Protein AF-A0A227J7P6-F1 (afdb_monomer)

Secondary structure (DSSP, 8-state):
---STT---SS--HHHHHHHHHHHHHHTT-SEEEEEGGGS-HHHH---HHHHHHS-TTT-----HHHHHHHHHHHH--EEEEE-SS-SGGGTT-S--EEEETTEEEE-HHHHHHHHHHS--

Radius of gyration: 15.92 Å; Cα contacts (8 Å, |Δi|>4): 106; chains: 1; bounding box: 41×37×45 Å

pLDDT: mean 89.47, std 10.09, range [58.47, 98.19]

Mean predicted aligned error: 4.93 Å

Nearest PDB structures (foldseek):
  5d6a-assembly1_A  TM=9.691E-01  e=2.037E-17  Vibrio vulnificus YJ016
  4yiy-assembly1_A  TM=9.622E-01  e=1.316E-11  Trypanosoma brucei brucei TREU927
  4yix-assembly1_A-2  TM=9.640E-01  e=2.185E-10  Trypanosoma brucei brucei TREU927
  4yiy-assembly1_B  TM=9.639E-01  e=7.283E-10  Trypanosoma brucei brucei TREU927
  4yj1-assembly1_A-2  TM=9.688E-01  e=1.330E-09  Trypanosoma brucei brucei TREU927

Foldseek 3Di:
DDDPVPDDDPDADQLRVVVVVVVVCVVVPAQEEEEEPVSHDPQQADDDPVVCVVDPPVRDPHDHVLVCVLVCCPPVVRYYDYHDDPDLSNLVSDPWDWDQDPNDTDTCNVVSVVVCVVPPD

Structure (mmCIF, N/CA/C/O backbone):
data_AF-A0A227J7P6-F1
#
_entry.id   AF-A0A227J7P6-F1
#
loop_
_atom_site.group_PDB
_atom_site.id
_atom_site.type_symbol
_atom_site.label_atom_id
_atom_site.label_alt_id
_atom_site.label_comp_id
_atom_site.label_asym_id
_atom_site.label_entity_id
_atom_site.label_seq_id
_atom_site.pdbx_PDB_ins_code
_atom_site.Cartn_x
_atom_site.Cartn_y
_atom_site.Cartn_z
_atom_site.occupancy
_atom_site.B_iso_or_equiv
_atom_site.auth_seq_id
_atom_site.auth_comp_id
_atom_site.auth_asym_id
_atom_site.auth_atom_id
_atom_site.pdbx_PDB_model_num
ATOM 1 N N . GLY A 1 1 ? 13.843 4.917 -22.927 1.00 60.78 1 GLY A N 1
ATOM 2 C CA . GLY A 1 1 ? 13.769 4.310 -21.586 1.00 60.78 1 GLY A CA 1
ATOM 3 C C . GLY A 1 1 ? 14.399 2.937 -21.629 1.00 60.78 1 GLY A C 1
ATOM 4 O O . GLY A 1 1 ? 14.549 2.403 -22.723 1.00 60.78 1 GLY A O 1
ATOM 5 N N . LYS A 1 2 ? 14.802 2.399 -20.476 1.00 72.19 2 LYS A N 1
ATOM 6 C CA . LYS A 1 2 ? 15.118 0.968 -20.350 1.00 72.19 2 LYS A CA 1
ATOM 7 C C . LYS A 1 2 ? 13.810 0.172 -20.380 1.00 72.19 2 LYS A C 1
ATOM 9 O O . LYS A 1 2 ? 12.776 0.726 -20.011 1.00 72.19 2 LYS A O 1
ATOM 14 N N . ASP A 1 3 ? 13.866 -1.072 -20.838 1.00 84.25 3 ASP A N 1
ATOM 15 C CA . ASP A 1 3 ? 12.717 -1.974 -20.773 1.00 84.25 3 ASP A CA 1
ATOM 16 C C . ASP A 1 3 ? 12.408 -2.308 -19.305 1.00 84.25 3 ASP A C 1
ATOM 18 O O . ASP A 1 3 ? 13.321 -2.565 -18.518 1.00 84.25 3 ASP A O 1
ATOM 22 N N . THR A 1 4 ? 11.133 -2.238 -18.929 1.00 87.12 4 THR A N 1
ATOM 23 C CA . THR A 1 4 ? 10.646 -2.577 -17.586 1.00 87.12 4 THR A CA 1
ATOM 24 C C . THR A 1 4 ? 10.064 -3.987 -17.515 1.00 87.12 4 THR A C 1
ATOM 26 O O . THR A 1 4 ? 9.784 -4.450 -16.416 1.00 87.12 4 THR A O 1
ATOM 29 N N . ALA A 1 5 ? 9.878 -4.669 -18.652 1.00 90.31 5 ALA A N 1
ATOM 30 C CA . ALA A 1 5 ? 9.417 -6.057 -18.698 1.00 90.31 5 ALA A CA 1
ATOM 31 C C . ALA A 1 5 ? 10.538 -7.067 -18.390 1.00 90.31 5 ALA A C 1
ATOM 33 O O . ALA A 1 5 ? 10.260 -8.140 -17.868 1.00 90.31 5 ALA A O 1
ATOM 34 N N . ASP A 1 6 ? 11.792 -6.708 -18.680 1.00 92.75 6 ASP A N 1
ATOM 35 C CA . ASP A 1 6 ? 13.005 -7.468 -18.335 1.00 92.75 6 ASP A CA 1
ATOM 36 C C . ASP A 1 6 ? 13.986 -6.551 -17.589 1.00 92.75 6 ASP A C 1
ATOM 38 O O . ASP A 1 6 ? 15.056 -6.166 -18.073 1.00 92.75 6 ASP A O 1
ATOM 42 N N . PHE A 1 7 ? 13.543 -6.066 -16.429 1.00 92.88 7 PHE A N 1
ATOM 43 C CA . PHE A 1 7 ? 14.298 -5.083 -15.667 1.00 92.88 7 PHE A CA 1
ATOM 44 C C . PHE A 1 7 ? 15.451 -5.736 -14.893 1.00 92.88 7 PHE A C 1
ATOM 46 O O . PHE A 1 7 ? 15.251 -6.646 -14.094 1.00 92.88 7 PHE A O 1
ATOM 53 N N . SER A 1 8 ? 16.663 -5.196 -15.054 1.00 93.12 8 SER A N 1
ATOM 54 C CA . SER A 1 8 ? 17.832 -5.589 -14.265 1.00 93.12 8 SER A CA 1
ATOM 55 C C . SER A 1 8 ? 18.662 -4.376 -13.847 1.00 93.12 8 SER A C 1
ATOM 57 O O . SER A 1 8 ? 18.911 -3.452 -14.631 1.00 93.12 8 SER A O 1
ATOM 59 N N . THR A 1 9 ? 19.113 -4.376 -12.594 1.00 94.12 9 THR A N 1
ATOM 60 C CA . THR A 1 9 ? 20.022 -3.369 -12.037 1.00 94.12 9 THR A CA 1
ATOM 61 C C . THR A 1 9 ? 20.842 -3.966 -10.892 1.00 94.12 9 THR A C 1
ATOM 63 O O . THR A 1 9 ? 20.426 -4.935 -10.265 1.00 94.12 9 THR A O 1
ATOM 66 N N . GLN A 1 10 ? 22.008 -3.380 -10.615 1.00 95.88 10 GLN A N 1
ATOM 67 C CA . GLN A 1 10 ? 22.819 -3.670 -9.420 1.00 95.88 10 GLN A CA 1
ATOM 68 C C . GLN A 1 10 ? 22.652 -2.600 -8.328 1.00 95.88 10 GLN A C 1
ATOM 70 O O . GLN A 1 10 ? 23.201 -2.740 -7.242 1.00 95.88 10 GLN A O 1
ATOM 75 N N . ASP A 1 11 ? 21.913 -1.531 -8.627 1.00 93.75 11 ASP A N 1
ATOM 76 C CA . ASP A 1 11 ? 21.675 -0.398 -7.734 1.00 93.75 11 ASP A CA 1
ATOM 77 C C . ASP A 1 11 ? 20.222 0.060 -7.925 1.00 93.75 11 ASP A C 1
ATOM 79 O O . ASP A 1 11 ? 19.894 0.815 -8.847 1.00 93.75 11 ASP A O 1
ATOM 83 N N . ALA A 1 12 ? 19.310 -0.551 -7.167 1.00 92.81 12 ALA A N 1
ATOM 84 C CA . ALA A 1 12 ? 17.879 -0.282 -7.251 1.00 92.81 12 ALA A CA 1
ATOM 85 C C . ALA A 1 12 ? 17.502 0.869 -6.310 1.00 92.81 12 ALA A C 1
ATOM 87 O O . ALA A 1 12 ? 17.863 0.867 -5.136 1.00 92.81 12 ALA A O 1
ATOM 88 N N . SER A 1 13 ? 16.724 1.830 -6.815 1.00 91.69 13 SER A N 1
ATOM 89 C CA . SER A 1 13 ? 16.110 2.852 -5.958 1.00 91.69 13 SER A CA 1
ATOM 90 C C . SER A 1 13 ? 15.053 2.234 -5.033 1.00 91.69 13 SER A C 1
ATOM 92 O O . SER A 1 13 ? 14.559 1.147 -5.322 1.00 91.69 13 SER A O 1
ATOM 94 N N . GLY A 1 14 ? 14.654 2.939 -3.967 1.00 93.00 14 GLY A N 1
ATOM 95 C CA . GLY A 1 14 ? 13.684 2.423 -2.988 1.00 93.00 14 GLY A CA 1
ATOM 96 C C . GLY A 1 14 ? 12.346 1.979 -3.593 1.00 93.00 14 GLY A C 1
ATOM 97 O O . GLY A 1 14 ? 11.858 0.900 -3.277 1.00 93.00 14 GLY A O 1
ATOM 98 N N . SER A 1 15 ? 11.767 2.754 -4.514 1.00 92.31 15 SER A N 1
ATOM 99 C CA . SER A 1 15 ? 10.525 2.347 -5.189 1.00 92.31 15 SER A CA 1
ATOM 100 C C . SER A 1 15 ? 10.745 1.204 -6.175 1.00 92.31 15 SER A C 1
ATOM 102 O O . SER A 1 15 ? 9.884 0.343 -6.320 1.00 92.31 15 SER A O 1
ATOM 104 N N . THR A 1 16 ? 11.902 1.164 -6.842 1.00 93.25 16 THR A N 1
ATOM 105 C CA . THR A 1 16 ? 12.253 0.077 -7.765 1.00 93.25 16 THR A CA 1
ATOM 106 C C . THR A 1 16 ? 12.423 -1.248 -7.029 1.00 93.25 16 THR A C 1
ATOM 108 O O . THR A 1 16 ? 11.891 -2.257 -7.479 1.00 93.25 16 THR A O 1
ATOM 111 N N . SER A 1 17 ? 13.1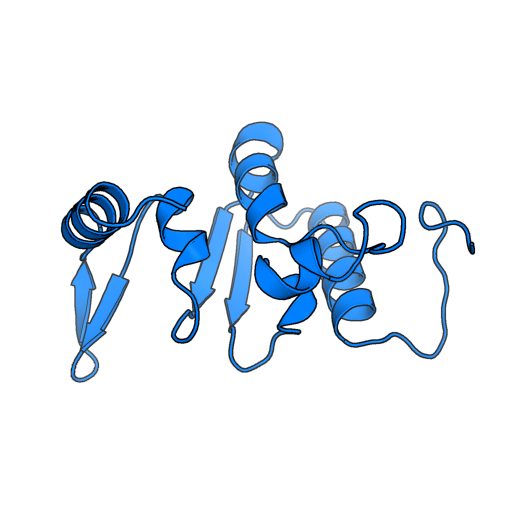42 -1.256 -5.904 1.00 95.38 17 SER A N 1
ATOM 112 C CA . SER A 1 17 ? 13.337 -2.465 -5.104 1.00 95.38 17 SER A CA 1
ATOM 113 C C . SER A 1 17 ? 12.031 -2.931 -4.465 1.00 95.38 17 SER A C 1
ATOM 115 O O . SER A 1 17 ? 11.768 -4.129 -4.454 1.00 95.38 17 SER A O 1
ATOM 117 N N . GLN A 1 18 ? 11.174 -2.013 -4.007 1.00 96.88 18 GLN A N 1
ATOM 118 C CA . GLN A 1 18 ? 9.867 -2.370 -3.451 1.00 96.88 18 GLN A CA 1
ATOM 119 C C . GLN A 1 18 ? 8.898 -2.908 -4.517 1.00 96.88 18 GLN A C 1
ATOM 121 O O . GLN A 1 18 ? 8.183 -3.876 -4.259 1.00 96.88 18 GLN A O 1
ATOM 126 N N . ALA A 1 19 ? 8.911 -2.349 -5.733 1.00 95.44 19 ALA A N 1
ATOM 127 C CA . ALA A 1 19 ? 8.139 -2.878 -6.858 1.00 95.44 19 ALA A CA 1
ATOM 128 C C . ALA A 1 19 ? 8.629 -4.269 -7.300 1.00 95.44 19 ALA A C 1
ATOM 130 O O . ALA A 1 19 ? 7.809 -5.148 -7.564 1.00 95.44 19 ALA A O 1
ATOM 131 N N . ALA A 1 20 ? 9.950 -4.483 -7.339 1.00 96.12 20 ALA A N 1
ATOM 132 C CA . ALA A 1 20 ? 10.531 -5.796 -7.613 1.00 96.12 20 ALA A CA 1
ATOM 133 C C . ALA A 1 20 ? 10.123 -6.814 -6.537 1.00 96.12 20 ALA A C 1
ATOM 135 O O . ALA A 1 20 ? 9.594 -7.866 -6.875 1.00 96.12 20 ALA A O 1
ATOM 136 N N . TRP A 1 21 ? 10.244 -6.454 -5.253 1.00 97.50 21 TRP A N 1
ATOM 137 C CA . TRP A 1 21 ? 9.842 -7.309 -4.132 1.00 97.50 21 TRP A CA 1
ATOM 138 C C . TRP A 1 21 ? 8.364 -7.714 -4.193 1.00 97.50 21 TRP A C 1
ATOM 140 O O . TRP A 1 21 ? 8.033 -8.876 -3.950 1.00 97.50 21 TRP A O 1
ATOM 150 N N . LEU A 1 22 ? 7.472 -6.784 -4.550 1.00 97.12 22 LEU A N 1
ATOM 151 C CA . LEU A 1 22 ? 6.057 -7.086 -4.761 1.00 97.12 22 LEU A CA 1
ATOM 152 C C . LEU A 1 22 ? 5.874 -8.144 -5.860 1.00 97.12 22 LEU A C 1
ATOM 154 O O . LEU A 1 22 ? 5.186 -9.141 -5.646 1.00 97.12 22 LEU A O 1
ATOM 158 N N . GLN A 1 23 ? 6.498 -7.940 -7.021 1.00 97.19 23 GLN A N 1
ATOM 159 C CA . GLN A 1 23 ? 6.353 -8.838 -8.166 1.00 97.19 23 GLN A CA 1
ATOM 160 C C . GLN A 1 23 ? 6.957 -10.226 -7.903 1.00 97.19 23 GLN A C 1
ATOM 162 O O . GLN A 1 23 ? 6.333 -11.234 -8.235 1.00 97.19 23 GLN A O 1
ATOM 167 N N . GLU A 1 24 ? 8.127 -10.280 -7.266 1.00 98.19 24 GLU A N 1
ATOM 168 C CA . GLU A 1 24 ? 8.795 -11.516 -6.839 1.00 98.19 24 GLU A CA 1
ATOM 169 C C . GLU A 1 24 ? 7.964 -12.272 -5.791 1.00 98.19 24 GLU A C 1
ATOM 171 O O . GLU A 1 24 ? 7.862 -13.495 -5.842 1.00 98.19 24 GLU A O 1
ATOM 176 N N . SER A 1 25 ? 7.313 -11.562 -4.862 1.00 97.88 25 SER A N 1
ATOM 177 C CA . SER A 1 25 ? 6.431 -12.180 -3.860 1.00 97.88 25 SER A CA 1
ATOM 178 C C . SER A 1 25 ? 5.210 -12.835 -4.508 1.00 97.88 25 SER A C 1
ATOM 180 O O . SER A 1 25 ? 4.826 -13.942 -4.127 1.00 97.88 25 SER A O 1
ATOM 182 N N . ILE A 1 26 ? 4.620 -12.174 -5.510 1.00 96.56 26 ILE A N 1
ATOM 183 C CA . ILE A 1 26 ? 3.508 -12.724 -6.296 1.00 96.56 26 ILE A CA 1
ATOM 184 C C . ILE A 1 26 ? 3.972 -13.964 -7.070 1.00 96.56 26 ILE A C 1
ATOM 186 O O . ILE A 1 26 ? 3.301 -14.994 -7.028 1.00 96.56 26 ILE A O 1
ATOM 190 N N . GLU A 1 27 ? 5.132 -13.902 -7.731 1.00 97.50 27 GLU A N 1
ATOM 191 C CA . GLU A 1 27 ? 5.704 -15.042 -8.463 1.00 97.50 27 GLU A CA 1
ATOM 192 C C . GLU A 1 27 ? 5.993 -16.237 -7.539 1.00 97.50 27 GLU A C 1
ATOM 194 O O . GLU A 1 27 ? 5.736 -17.386 -7.899 1.00 97.50 27 GLU A O 1
ATOM 199 N N . ALA A 1 28 ? 6.448 -15.970 -6.313 1.00 98.12 28 ALA A N 1
ATOM 200 C CA . ALA A 1 28 ? 6.674 -16.984 -5.288 1.00 98.12 28 ALA A CA 1
ATOM 201 C C . ALA A 1 28 ? 5.377 -17.600 -4.717 1.00 98.12 28 ALA A C 1
ATOM 203 O O . ALA A 1 28 ? 5.449 -18.547 -3.930 1.00 98.12 28 ALA A O 1
ATOM 204 N N . GLY A 1 29 ? 4.199 -17.092 -5.097 1.00 97.25 29 GLY A N 1
ATOM 205 C CA . GLY A 1 29 ? 2.900 -17.600 -4.657 1.00 97.25 29 GLY A CA 1
ATOM 206 C C . GLY A 1 29 ? 2.437 -17.056 -3.305 1.00 97.25 29 GLY A C 1
ATOM 207 O O . GLY A 1 29 ? 1.679 -17.728 -2.604 1.00 97.25 29 GLY A O 1
ATOM 208 N N . ALA A 1 30 ? 2.889 -15.864 -2.905 1.00 97.62 30 ALA A N 1
ATOM 209 C CA . ALA A 1 30 ? 2.385 -15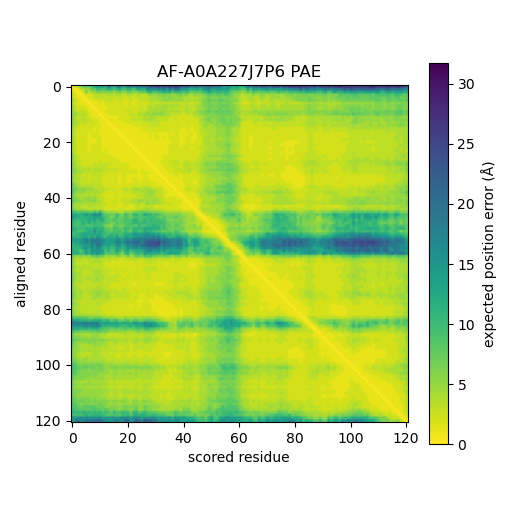.217 -1.699 1.00 97.62 30 ALA A CA 1
ATOM 210 C C . ALA A 1 30 ? 0.895 -14.867 -1.847 1.00 97.62 30 ALA A C 1
ATOM 212 O O . ALA A 1 30 ? 0.492 -14.182 -2.782 1.00 97.62 30 ALA A O 1
ATOM 213 N N . THR A 1 31 ? 0.079 -15.288 -0.881 1.00 97.12 31 THR A N 1
ATOM 214 C CA . THR A 1 31 ? -1.358 -14.957 -0.807 1.00 97.12 31 THR A CA 1
ATOM 215 C C . THR A 1 31 ? -1.634 -13.755 0.094 1.00 97.12 31 THR A C 1
ATOM 217 O O . THR A 1 31 ? -2.779 -13.334 0.272 1.00 97.12 31 THR A O 1
ATOM 220 N N . SER A 1 32 ? -0.602 -13.232 0.758 1.00 96.94 32 SER A N 1
ATOM 221 C CA . SER A 1 32 ? -0.724 -12.090 1.655 1.00 96.94 32 SER A CA 1
ATOM 222 C C . SER A 1 32 ? 0.541 -11.244 1.668 1.00 96.94 32 SER A C 1
ATOM 224 O O . SER A 1 32 ? 1.648 -11.780 1.702 1.00 96.94 32 SER A O 1
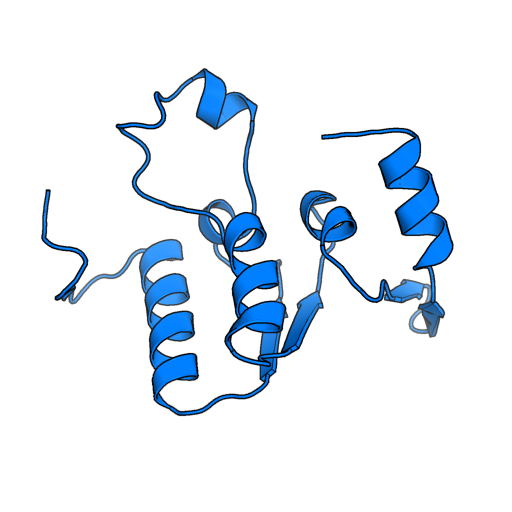ATOM 226 N N . LEU A 1 33 ? 0.362 -9.926 1.686 1.00 97.88 33 LEU A N 1
ATOM 227 C CA . LEU A 1 33 ? 1.429 -8.932 1.721 1.00 97.88 33 LEU A CA 1
ATOM 228 C C . LEU A 1 33 ? 1.309 -8.083 2.989 1.00 97.88 33 LEU A C 1
ATOM 230 O O . LEU A 1 33 ? 0.211 -7.689 3.381 1.00 97.88 33 LEU A O 1
ATOM 234 N N . LEU A 1 34 ? 2.442 -7.803 3.631 1.00 97.75 34 LEU A N 1
ATOM 235 C CA . LEU A 1 34 ? 2.520 -6.989 4.845 1.00 97.75 34 LEU A CA 1
ATOM 236 C C . LEU A 1 34 ? 3.409 -5.786 4.560 1.00 97.75 34 LEU A C 1
ATOM 238 O O . LEU A 1 34 ? 4.556 -5.962 4.155 1.00 97.75 34 LEU A O 1
ATOM 242 N N . ILE A 1 35 ? 2.885 -4.581 4.755 1.00 96.44 35 ILE A N 1
ATOM 243 C CA . ILE A 1 35 ? 3.590 -3.345 4.421 1.00 96.44 35 ILE A CA 1
ATOM 244 C C . ILE A 1 35 ? 3.529 -2.394 5.611 1.00 96.44 35 ILE A C 1
ATOM 246 O O . ILE A 1 35 ? 2.487 -2.238 6.245 1.00 96.44 35 ILE A O 1
ATOM 250 N N . ASP A 1 36 ? 4.653 -1.750 5.898 1.00 95.50 36 ASP A N 1
ATOM 251 C CA . ASP A 1 36 ? 4.750 -0.689 6.893 1.00 95.50 36 ASP A CA 1
ATOM 252 C C . ASP A 1 36 ? 5.171 0.607 6.194 1.00 95.50 36 ASP A C 1
ATOM 254 O O . ASP A 1 36 ? 6.238 0.655 5.567 1.00 95.50 36 ASP A O 1
ATOM 258 N N . GLU A 1 37 ? 4.311 1.629 6.251 1.00 93.06 37 GLU A N 1
ATOM 259 C CA . GLU A 1 37 ? 4.537 2.932 5.617 1.00 93.06 37 GLU A CA 1
ATOM 260 C C . GLU A 1 37 ? 5.869 3.556 6.060 1.00 93.06 37 GLU A C 1
ATOM 262 O O . GLU A 1 37 ? 6.592 4.082 5.214 1.00 93.06 37 GLU A O 1
ATOM 267 N N . ASP A 1 38 ? 6.260 3.401 7.331 1.00 91.94 38 ASP A N 1
ATOM 268 C CA . ASP A 1 38 ? 7.477 4.009 7.894 1.00 91.94 38 ASP A CA 1
ATOM 269 C C . ASP A 1 38 ? 8.773 3.437 7.292 1.00 91.94 38 ASP A C 1
ATOM 271 O O . ASP A 1 38 ? 9.839 4.056 7.364 1.00 91.94 38 ASP A O 1
ATOM 275 N N . THR A 1 39 ? 8.698 2.251 6.683 1.00 91.31 39 THR A N 1
ATOM 276 C CA . THR A 1 39 ? 9.841 1.571 6.047 1.00 91.31 39 THR A CA 1
ATOM 277 C C . THR A 1 39 ? 9.706 1.459 4.529 1.00 91.31 39 THR A C 1
ATOM 279 O O . THR A 1 39 ? 10.550 0.846 3.874 1.00 91.31 39 THR A O 1
ATOM 282 N N . SER A 1 40 ? 8.662 2.065 3.961 1.00 93.69 40 SER A N 1
ATOM 283 C CA . SER A 1 40 ? 8.327 1.980 2.541 1.00 93.69 40 SER A CA 1
ATOM 284 C C . SER A 1 40 ? 8.745 3.228 1.766 1.00 93.69 40 SER A C 1
ATOM 286 O O . SER A 1 40 ? 8.895 4.324 2.303 1.00 93.69 40 SER A O 1
ATOM 288 N N . ALA A 1 41 ? 8.901 3.080 0.453 1.00 92.06 41 ALA A N 1
ATOM 289 C CA . ALA A 1 41 ? 9.138 4.199 -0.440 1.00 92.06 41 ALA A CA 1
ATOM 290 C C . ALA A 1 41 ? 7.835 4.993 -0.649 1.00 92.06 41 ALA A C 1
ATOM 292 O O . ALA A 1 41 ? 6.886 4.508 -1.264 1.00 92.06 41 ALA A O 1
ATOM 293 N N . THR A 1 42 ? 7.786 6.242 -0.177 1.00 88.19 42 THR A N 1
ATOM 294 C CA . THR A 1 42 ? 6.582 7.095 -0.251 1.00 88.19 42 THR A CA 1
ATOM 295 C C . THR A 1 42 ? 6.035 7.233 -1.675 1.00 88.19 42 THR A C 1
ATOM 297 O O . THR A 1 42 ? 4.834 7.118 -1.891 1.00 88.19 42 THR A O 1
ATOM 300 N N . ASN A 1 43 ? 6.916 7.404 -2.664 1.00 87.06 43 ASN A N 1
ATOM 301 C CA . ASN A 1 43 ? 6.556 7.518 -4.083 1.00 87.06 43 ASN A CA 1
ATOM 302 C C . ASN A 1 43 ? 6.028 6.214 -4.706 1.00 87.06 43 ASN A C 1
ATOM 304 O O . ASN A 1 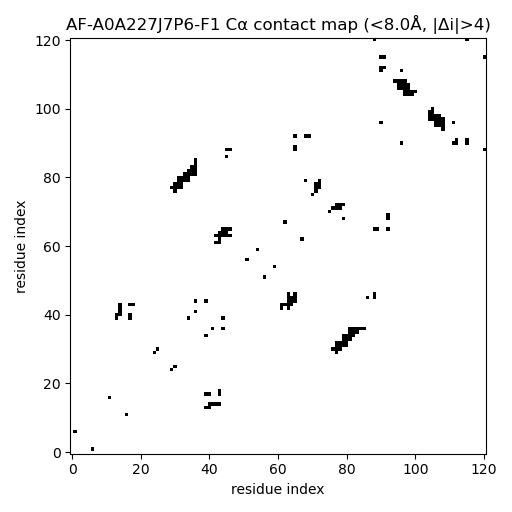43 ? 5.472 6.247 -5.798 1.00 87.06 43 ASN A O 1
ATOM 308 N N . PHE A 1 44 ? 6.232 5.069 -4.052 1.00 91.12 44 PHE A N 1
ATOM 309 C CA . PHE A 1 44 ? 5.596 3.810 -4.427 1.00 91.12 44 PHE A CA 1
ATOM 310 C C . PHE A 1 44 ? 4.228 3.662 -3.757 1.00 91.12 44 PHE A C 1
ATOM 312 O O . PHE A 1 44 ? 3.304 3.136 -4.367 1.00 91.12 44 PHE A O 1
ATOM 319 N N . MET A 1 45 ? 4.088 4.130 -2.516 1.00 91.06 45 MET A N 1
ATOM 320 C CA . MET A 1 45 ? 2.876 3.932 -1.724 1.00 91.06 45 MET A CA 1
ATOM 321 C C . MET A 1 45 ? 1.721 4.830 -2.166 1.00 91.06 45 MET A C 1
ATOM 323 O O . MET A 1 45 ? 0.614 4.329 -2.353 1.00 91.06 45 MET A O 1
ATOM 327 N N . ILE A 1 46 ? 1.954 6.133 -2.311 1.00 85.38 46 ILE A N 1
ATOM 328 C CA . ILE A 1 46 ? 0.880 7.130 -2.416 1.00 85.38 46 ILE A CA 1
ATOM 329 C C . ILE A 1 46 ? 0.932 7.909 -3.722 1.00 85.38 46 ILE A C 1
ATOM 331 O O . ILE A 1 46 ? 1.923 7.888 -4.455 1.00 85.38 46 ILE A O 1
ATOM 335 N N . ARG A 1 47 ? -0.154 8.632 -3.986 1.00 75.69 47 ARG A N 1
ATOM 336 C CA . ARG A 1 47 ? -0.319 9.449 -5.178 1.00 75.69 47 ARG A CA 1
ATOM 337 C C . ARG A 1 47 ? -0.371 10.924 -4.789 1.00 75.69 47 ARG A C 1
ATOM 339 O O . ARG A 1 47 ? -1.359 11.389 -4.240 1.00 75.69 47 ARG A O 1
ATOM 346 N N . ASP A 1 48 ? 0.678 11.682 -5.098 1.00 76.88 48 ASP A N 1
ATOM 347 C CA . ASP A 1 48 ? 0.683 13.129 -4.846 1.00 76.88 48 ASP A CA 1
ATOM 348 C C . ASP A 1 48 ? 0.037 13.880 -6.025 1.00 76.88 48 ASP A C 1
ATOM 350 O O . ASP A 1 48 ? 0.608 14.000 -7.113 1.00 76.88 48 ASP A O 1
ATOM 354 N N . GLU A 1 49 ? -1.170 14.408 -5.812 1.00 71.75 49 GLU A N 1
ATOM 355 C CA . GLU A 1 49 ? -1.911 15.153 -6.838 1.00 71.75 49 GLU A CA 1
ATOM 356 C C . GLU A 1 49 ? -1.185 16.413 -7.328 1.00 71.75 49 GLU A C 1
ATOM 358 O O . GLU A 1 49 ? -1.298 16.783 -8.499 1.00 71.75 49 GLU A O 1
ATOM 363 N N . ARG A 1 50 ? -0.421 17.088 -6.459 1.00 75.56 50 ARG A N 1
ATOM 364 C CA . ARG A 1 50 ? 0.325 18.299 -6.832 1.00 75.56 50 ARG A CA 1
ATOM 365 C C . ARG A 1 50 ? 1.503 17.941 -7.721 1.00 75.56 50 ARG A C 1
ATOM 367 O O . ARG A 1 50 ? 1.767 18.655 -8.687 1.00 75.56 50 ARG A O 1
ATOM 374 N N . MET A 1 51 ? 2.179 16.834 -7.425 1.00 71.25 51 MET A N 1
ATOM 375 C CA . MET A 1 51 ? 3.248 16.311 -8.271 1.00 71.25 51 MET A CA 1
ATOM 376 C C . MET A 1 51 ? 2.716 15.876 -9.633 1.00 71.25 51 MET A C 1
ATOM 378 O O . MET A 1 51 ? 3.328 16.221 -10.639 1.00 71.25 51 MET A O 1
ATOM 382 N N . GLN A 1 52 ? 1.540 15.249 -9.697 1.00 69.31 52 GLN A N 1
ATOM 383 C CA . GLN A 1 52 ? 0.902 14.898 -10.972 1.00 69.31 52 GLN A CA 1
ATOM 384 C C . GLN A 1 52 ? 0.398 16.100 -11.773 1.00 69.31 52 GLN A C 1
ATOM 386 O O . GLN A 1 52 ? 0.343 16.054 -13.001 1.00 69.31 52 GLN A O 1
ATOM 391 N N . ALA A 1 53 ? 0.003 17.182 -11.103 1.00 72.75 53 ALA A N 1
ATOM 392 C CA . ALA A 1 53 ? -0.332 18.431 -11.778 1.00 72.75 53 ALA A CA 1
ATOM 393 C C . ALA A 1 53 ? 0.920 19.137 -12.331 1.00 72.75 53 ALA A C 1
ATOM 395 O O . ALA A 1 53 ? 0.832 19.862 -13.323 1.00 72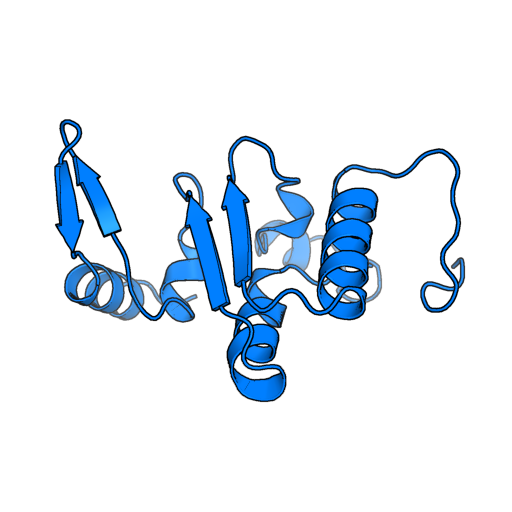.75 53 ALA A O 1
ATOM 396 N N . LEU A 1 54 ? 2.076 18.934 -11.690 1.00 73.19 54 LEU A N 1
ATOM 397 C CA . LEU A 1 54 ? 3.354 19.535 -12.069 1.00 73.19 54 LEU A CA 1
ATOM 398 C C . LEU A 1 54 ? 4.103 18.725 -13.140 1.00 73.19 54 LEU A C 1
ATOM 400 O O . LEU A 1 54 ? 4.734 19.311 -14.018 1.00 73.19 54 LEU A O 1
ATOM 404 N N . VAL A 1 55 ? 4.044 17.396 -13.066 1.00 69.31 55 VAL A N 1
ATOM 405 C CA . VAL A 1 55 ? 4.740 16.456 -13.952 1.00 69.31 55 VAL A CA 1
ATOM 406 C C . VAL A 1 55 ? 3.702 15.762 -14.825 1.00 69.31 55 VAL A C 1
ATOM 408 O O . VAL A 1 55 ? 2.797 15.097 -14.329 1.00 69.31 55 VAL A O 1
ATOM 411 N N . ALA A 1 56 ? 3.809 15.921 -16.145 1.00 64.44 56 ALA A N 1
ATOM 412 C CA . ALA A 1 56 ? 2.878 15.284 -17.067 1.00 64.44 56 ALA A CA 1
ATOM 413 C C . ALA A 1 56 ? 2.900 13.755 -16.881 1.00 64.44 56 ALA A C 1
ATOM 415 O O . ALA A 1 56 ? 3.970 13.158 -16.816 1.00 64.44 56 ALA A O 1
ATOM 416 N N . LYS A 1 57 ? 1.725 13.105 -16.888 1.00 59.19 57 LYS A N 1
ATOM 417 C CA . LYS A 1 57 ? 1.573 11.639 -16.733 1.00 59.19 57 LYS A CA 1
ATOM 418 C C . LYS A 1 57 ? 2.455 10.786 -17.663 1.00 59.19 57 LYS A C 1
ATOM 420 O O . LYS A 1 57 ? 2.644 9.610 -17.392 1.00 59.19 57 LYS A O 1
ATOM 425 N N . GLY A 1 58 ? 2.950 11.341 -18.772 1.00 58.47 58 GLY A N 1
ATOM 426 C CA . GLY A 1 58 ? 3.866 10.648 -19.685 1.00 58.47 58 GLY A CA 1
ATOM 427 C C . GLY A 1 58 ? 5.318 10.570 -19.197 1.00 58.47 58 GLY A C 1
ATOM 428 O O . GLY A 1 58 ? 6.066 9.732 -19.694 1.00 58.47 58 GLY A O 1
ATOM 429 N N . ASP A 1 59 ? 5.697 11.409 -18.231 1.00 62.62 59 ASP A N 1
ATOM 430 C CA . ASP A 1 59 ? 7.062 11.527 -17.707 1.00 62.62 59 ASP A CA 1
ATOM 431 C C . ASP A 1 59 ? 7.229 10.877 -16.324 1.00 62.62 59 ASP A C 1
ATOM 433 O O . ASP A 1 59 ? 8.355 10.736 -15.848 1.00 62.62 59 ASP A O 1
ATOM 437 N N . GLU A 1 60 ? 6.132 10.460 -15.681 1.00 65.62 60 GLU A N 1
ATOM 438 C CA . GLU A 1 60 ? 6.151 9.778 -14.387 1.00 65.62 60 GLU A CA 1
ATOM 439 C C . GLU A 1 60 ? 6.065 8.252 -14.592 1.00 65.62 60 GLU A C 1
ATOM 441 O O . GLU A 1 60 ? 5.013 7.727 -14.958 1.00 65.62 60 GLU A O 1
ATOM 446 N N . PRO A 1 61 ? 7.165 7.501 -14.397 1.00 66.38 61 PRO A N 1
ATOM 447 C CA . PRO A 1 61 ? 7.213 6.081 -14.745 1.00 66.38 61 PRO A CA 1
ATOM 448 C C . PRO A 1 61 ? 6.570 5.161 -13.697 1.00 66.38 61 PRO A C 1
ATOM 450 O O . PRO A 1 61 ? 6.501 3.954 -13.920 1.00 66.38 61 PRO A O 1
ATOM 453 N N . ILE A 1 62 ? 6.148 5.685 -12.541 1.00 80.62 62 ILE A N 1
ATOM 454 C CA . ILE A 1 62 ? 5.709 4.876 -11.398 1.00 80.62 62 ILE A CA 1
ATOM 455 C C . ILE A 1 62 ? 4.186 4.927 -11.291 1.00 80.62 62 ILE A C 1
ATOM 457 O O . ILE A 1 62 ? 3.599 5.988 -11.114 1.00 80.62 62 ILE A O 1
ATOM 461 N N . THR A 1 63 ? 3.549 3.758 -11.367 1.00 87.62 63 THR A N 1
ATOM 462 C CA . THR A 1 63 ? 2.161 3.587 -10.919 1.00 87.62 63 THR A CA 1
ATOM 463 C C . THR A 1 63 ? 2.184 3.262 -9.423 1.00 87.62 63 THR A C 1
ATOM 465 O O . THR A 1 63 ? 2.836 2.279 -9.060 1.00 87.62 63 THR A O 1
ATOM 468 N N . PRO A 1 64 ? 1.524 4.048 -8.557 1.00 90.50 64 PRO A N 1
ATOM 469 C CA . PRO A 1 64 ? 1.550 3.814 -7.118 1.00 90.50 64 PRO A CA 1
ATOM 470 C C . PRO A 1 64 ? 0.759 2.555 -6.737 1.00 90.50 64 PRO A C 1
ATOM 472 O O . PRO A 1 64 ? -0.164 2.133 -7.440 1.00 90.50 64 PRO A O 1
ATOM 475 N N . LEU A 1 65 ? 1.100 1.959 -5.594 1.00 93.69 65 LEU A N 1
ATOM 476 C CA . LEU A 1 65 ? 0.472 0.742 -5.087 1.00 93.69 65 LEU A CA 1
ATOM 477 C C . LEU A 1 65 ? -1.020 0.939 -4.788 1.00 93.69 65 LEU A C 1
ATOM 479 O O . LEU A 1 65 ? -1.788 0.005 -5.004 1.00 93.69 65 LEU A O 1
ATOM 483 N N . VAL A 1 66 ? -1.456 2.135 -4.378 1.00 91.50 66 VAL A N 1
ATOM 484 C CA . VAL A 1 66 ? -2.880 2.431 -4.128 1.00 91.50 66 VAL A CA 1
ATOM 485 C C . VAL A 1 66 ? -3.764 2.154 -5.355 1.00 91.50 66 VAL A C 1
ATOM 487 O O . VAL A 1 66 ? -4.880 1.664 -5.209 1.00 91.50 66 VAL A O 1
ATOM 490 N N . ASP A 1 67 ? -3.231 2.342 -6.568 1.00 90.06 67 ASP A N 1
ATOM 491 C CA . ASP A 1 67 ? -3.948 2.068 -7.821 1.00 90.06 67 ASP A CA 1
ATOM 492 C C . ASP A 1 67 ? -3.965 0.564 -8.178 1.00 90.06 67 ASP A C 1
ATOM 494 O O . ASP A 1 67 ? -4.774 0.118 -8.992 1.00 90.06 67 ASP A O 1
ATOM 498 N N . ARG A 1 68 ? -3.059 -0.238 -7.599 1.00 93.50 68 ARG A N 1
ATOM 499 C CA . ARG A 1 68 ? -2.879 -1.671 -7.909 1.00 93.50 68 ARG A CA 1
ATOM 500 C C . ARG A 1 68 ? -3.395 -2.605 -6.828 1.00 93.50 68 ARG A C 1
ATOM 502 O O . ARG A 1 68 ? -3.763 -3.734 -7.132 1.00 93.50 68 ARG A O 1
ATOM 509 N N . ILE A 1 69 ? -3.461 -2.156 -5.582 1.00 94.19 69 ILE A N 1
ATOM 510 C CA . ILE A 1 69 ? -3.813 -3.002 -4.440 1.00 94.19 69 ILE A CA 1
ATOM 511 C C . ILE A 1 69 ? -5.220 -3.597 -4.553 1.00 94.19 69 ILE A C 1
ATOM 513 O O . ILE A 1 69 ? -5.425 -4.752 -4.187 1.00 94.19 69 ILE A O 1
ATOM 517 N N . GLY A 1 70 ? -6.170 -2.851 -5.130 1.00 93.31 70 GLY A N 1
ATOM 518 C CA . GLY A 1 70 ? -7.505 -3.368 -5.432 1.00 93.31 70 GLY A CA 1
ATOM 519 C C . GLY A 1 70 ? -7.465 -4.523 -6.436 1.00 93.31 70 GLY A C 1
ATOM 520 O O . GLY A 1 70 ? -8.120 -5.535 -6.223 1.00 93.31 70 GLY A O 1
ATOM 521 N N . GLN A 1 71 ? -6.625 -4.422 -7.472 1.00 94.50 71 GLN A N 1
ATOM 522 C CA . GLN A 1 71 ? -6.447 -5.480 -8.476 1.00 94.50 71 GLN A CA 1
ATOM 523 C C . GLN A 1 71 ? -5.796 -6.727 -7.874 1.00 94.50 71 GLN A C 1
ATOM 525 O O . GLN A 1 71 ? -6.219 -7.837 -8.173 1.00 94.50 71 GLN A O 1
ATOM 530 N N . LEU A 1 72 ? -4.812 -6.563 -6.981 1.00 95.38 72 LEU A N 1
ATOM 531 C CA . LEU A 1 72 ? -4.202 -7.699 -6.276 1.00 95.38 72 LEU A CA 1
ATOM 532 C C . LEU A 1 72 ? -5.250 -8.508 -5.499 1.00 95.38 72 LEU A C 1
ATOM 534 O O . LEU A 1 72 ? -5.238 -9.735 -5.549 1.00 95.38 72 LEU A O 1
ATOM 538 N N . ARG A 1 73 ? -6.189 -7.825 -4.837 1.00 96.06 73 ARG A N 1
ATOM 539 C CA . ARG A 1 73 ? -7.307 -8.471 -4.145 1.00 96.06 73 ARG A CA 1
ATOM 540 C C . ARG A 1 73 ? -8.295 -9.101 -5.128 1.00 96.06 73 ARG A C 1
ATOM 542 O O . ARG A 1 73 ? -8.622 -10.272 -4.993 1.00 96.06 73 ARG A O 1
ATOM 549 N N . ASP A 1 74 ? -8.786 -8.324 -6.089 1.00 95.75 74 ASP A N 1
ATOM 550 C CA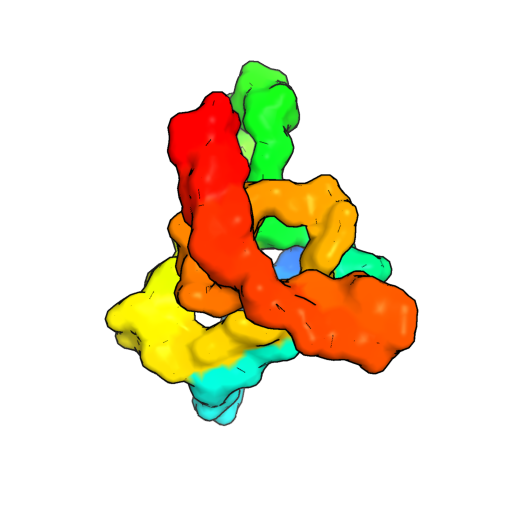 . ASP A 1 74 ? -9.948 -8.699 -6.903 1.00 95.75 74 ASP A CA 1
ATOM 551 C C . ASP A 1 74 ? -9.603 -9.686 -8.033 1.00 95.75 74 ASP A C 1
ATOM 553 O O . ASP A 1 74 ? -10.446 -10.496 -8.419 1.00 95.75 74 ASP A O 1
ATOM 557 N N . GLU A 1 75 ? -8.377 -9.637 -8.564 1.00 96.44 75 GLU A N 1
ATOM 558 C CA . GLU A 1 75 ? -7.934 -10.465 -9.695 1.00 96.44 75 GLU A CA 1
ATOM 559 C C . GLU A 1 75 ? -7.038 -11.634 -9.268 1.00 96.44 75 GLU A C 1
ATOM 561 O O . GLU A 1 75 ? -7.086 -12.694 -9.895 1.00 96.44 75 GLU A O 1
ATOM 566 N N . LEU A 1 76 ? -6.222 -11.455 -8.221 1.00 95.31 76 LEU A N 1
ATOM 567 C CA . LEU A 1 76 ? -5.238 -12.454 -7.778 1.00 95.31 76 LEU A CA 1
ATOM 568 C C . LEU A 1 76 ? -5.564 -13.094 -6.419 1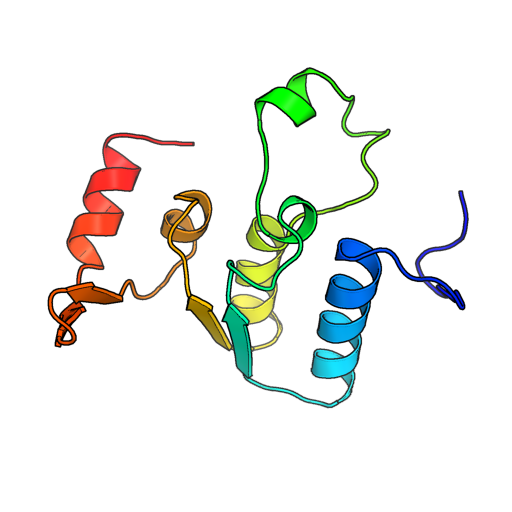.00 95.31 76 LEU A C 1
ATOM 570 O O . LEU A 1 76 ? -4.841 -13.998 -6.008 1.00 95.31 76 LEU A O 1
ATOM 574 N N . ASP A 1 77 ? -6.631 -12.660 -5.738 1.00 96.44 77 ASP A N 1
ATOM 575 C CA . ASP A 1 77 ? -7.015 -13.121 -4.390 1.00 96.44 77 ASP A CA 1
ATOM 576 C C . ASP A 1 77 ? -5.891 -12.949 -3.345 1.00 96.44 77 ASP A C 1
ATOM 578 O O . ASP A 1 77 ? -5.719 -13.742 -2.417 1.00 96.44 77 ASP A O 1
ATOM 582 N N . ILE A 1 78 ? -5.086 -11.893 -3.503 1.00 97.94 78 ILE A N 1
ATOM 583 C CA . ILE A 1 78 ? -3.991 -11.558 -2.590 1.00 97.94 78 ILE A CA 1
ATOM 584 C C . ILE A 1 78 ? -4.473 -10.505 -1.596 1.00 97.94 78 ILE A C 1
ATOM 586 O O . ILE A 1 78 ? -4.858 -9.393 -1.960 1.00 97.94 78 ILE A O 1
ATOM 590 N N . SER A 1 79 ? -4.411 -10.847 -0.311 1.00 97.38 79 SER A N 1
ATOM 591 C CA . SER A 1 79 ? -4.729 -9.921 0.778 1.00 97.38 79 SER A CA 1
ATOM 592 C C . SER A 1 79 ? -3.539 -9.024 1.115 1.00 97.38 79 SER A C 1
ATOM 594 O O . SER A 1 79 ? -2.391 -9.449 1.042 1.00 97.38 79 SER A O 1
ATOM 596 N N . THR A 1 80 ? -3.796 -7.800 1.570 1.00 97.62 80 THR A N 1
ATOM 597 C CA . THR A 1 80 ? -2.725 -6.885 1.988 1.00 97.62 80 THR A CA 1
ATOM 598 C C . THR A 1 80 ? -3.073 -6.236 3.320 1.00 97.62 80 THR A C 1
ATOM 600 O O . THR A 1 80 ? -4.187 -5.746 3.500 1.00 97.62 80 THR A O 1
ATOM 603 N N . ILE A 1 81 ? -2.117 -6.221 4.250 1.00 97.56 81 ILE A N 1
ATOM 604 C CA . ILE A 1 81 ? -2.200 -5.490 5.518 1.00 97.56 81 ILE A CA 1
ATOM 605 C C . ILE A 1 81 ? -1.165 -4.372 5.473 1.00 97.56 81 ILE A C 1
ATOM 607 O O . ILE A 1 81 ? 0.014 -4.633 5.235 1.00 97.56 81 ILE A O 1
ATOM 611 N N . ILE A 1 82 ? -1.609 -3.138 5.713 1.00 95.94 82 ILE A N 1
ATOM 612 C CA . ILE A 1 82 ? -0.749 -1.954 5.681 1.00 95.94 82 ILE A CA 1
ATOM 613 C C . ILE A 1 82 ? -0.845 -1.222 7.014 1.00 95.94 82 ILE A C 1
ATOM 615 O O . ILE A 1 82 ? -1.943 -0.881 7.460 1.00 95.94 82 ILE A O 1
ATOM 619 N N . VAL A 1 83 ? 0.303 -0.966 7.639 1.00 95.75 83 VAL A N 1
ATOM 620 C CA . VAL A 1 83 ? 0.421 0.025 8.712 1.00 95.75 83 VAL A CA 1
ATOM 621 C C . VAL A 1 83 ? 0.516 1.398 8.058 1.00 95.75 83 VAL A C 1
ATOM 623 O O . VAL A 1 83 ? 1.423 1.645 7.269 1.00 95.75 83 VAL A O 1
ATOM 626 N N . MET A 1 84 ? -0.450 2.259 8.369 1.00 91.31 84 MET A N 1
ATOM 627 C CA . MET A 1 84 ? -0.614 3.588 7.784 1.00 91.31 84 MET A CA 1
ATOM 62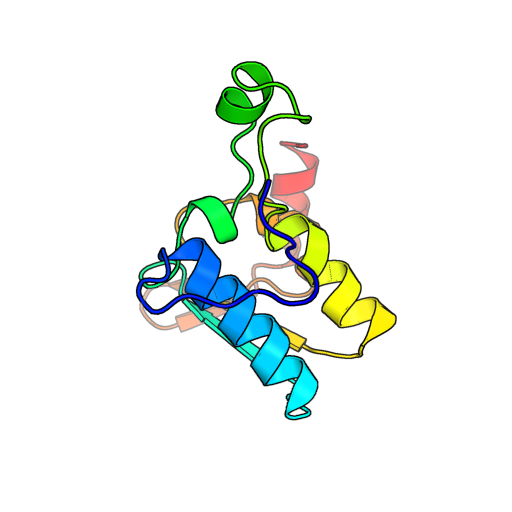8 C C . MET A 1 84 ? -0.716 4.631 8.899 1.00 91.31 84 MET A C 1
ATOM 630 O O . MET A 1 84 ? -1.399 4.407 9.903 1.00 91.31 84 MET A O 1
ATOM 634 N N . GLY A 1 85 ? -0.099 5.790 8.696 1.00 82.31 85 GLY A N 1
ATOM 635 C CA . GLY A 1 85 ? -0.194 6.951 9.580 1.00 82.31 85 GLY A CA 1
ATOM 636 C C . GLY A 1 85 ? -0.118 8.302 8.861 1.00 82.31 85 GLY A C 1
ATOM 637 O O . GLY A 1 85 ? -0.551 9.303 9.434 1.00 82.31 85 GLY A O 1
ATOM 638 N N . GLY A 1 86 ? 0.401 8.344 7.628 1.00 77.38 86 GLY A N 1
ATOM 639 C CA . GLY A 1 86 ? 0.660 9.578 6.882 1.00 77.38 86 GLY A CA 1
ATOM 640 C C . GLY A 1 86 ? -0.357 9.919 5.790 1.00 77.38 86 GLY A C 1
ATOM 641 O O . GLY A 1 86 ? -0.577 11.103 5.529 1.00 77.38 86 GLY A O 1
ATOM 642 N N . SER A 1 87 ? -0.996 8.919 5.172 1.00 78.88 87 SER A N 1
ATOM 643 C CA . SER A 1 87 ? -1.912 9.110 4.033 1.00 78.88 87 SER A CA 1
ATOM 644 C C . SER A 1 87 ? -3.324 8.558 4.271 1.00 78.88 87 SER A C 1
ATOM 646 O O . SER A 1 87 ? -3.526 7.570 4.975 1.00 78.88 87 SER A O 1
ATOM 648 N N . GLY A 1 88 ? -4.318 9.218 3.669 1.00 84.31 88 GLY A N 1
ATOM 649 C CA . GLY A 1 88 ? -5.716 8.783 3.649 1.00 84.31 88 GLY A CA 1
ATOM 650 C C . GLY A 1 88 ? -6.116 8.016 2.385 1.00 84.31 88 GLY A C 1
ATOM 651 O O . GLY A 1 88 ? -7.215 7.473 2.350 1.00 84.31 88 GLY A O 1
ATOM 652 N N . ASP A 1 89 ? -5.250 7.935 1.371 1.00 85.75 89 ASP A N 1
ATOM 653 C CA . ASP A 1 89 ? -5.628 7.475 0.022 1.00 85.75 89 ASP A CA 1
ATOM 654 C C . ASP A 1 89 ? -6.084 6.007 0.009 1.00 85.75 89 ASP A C 1
ATOM 656 O O . ASP A 1 89 ? -6.980 5.615 -0.733 1.00 85.75 89 ASP A O 1
ATOM 660 N N . TYR A 1 90 ? -5.510 5.182 0.888 1.00 90.81 90 TYR A N 1
ATOM 661 C CA . TYR A 1 90 ? -5.880 3.770 1.003 1.00 90.81 90 TYR A CA 1
ATOM 662 C C . TYR A 1 90 ? -7.232 3.545 1.680 1.00 90.81 90 TYR A C 1
ATOM 664 O O . TYR A 1 90 ? -7.761 2.437 1.604 1.00 90.81 90 TYR A O 1
ATOM 672 N N . LEU A 1 91 ? -7.807 4.558 2.339 1.00 91.25 91 LEU A N 1
ATOM 673 C CA . LEU A 1 91 ? -9.098 4.408 3.008 1.00 91.25 91 LEU A CA 1
ATOM 674 C C . LEU A 1 91 ? -10.215 4.080 2.002 1.00 91.25 91 LEU A C 1
ATOM 676 O O . LEU A 1 91 ? -11.135 3.352 2.365 1.00 91.25 91 LEU A O 1
ATOM 680 N N . ASP A 1 92 ? -10.111 4.554 0.755 1.00 88.50 92 ASP A N 1
ATOM 681 C CA . ASP A 1 92 ? -11.113 4.322 -0.298 1.00 88.50 92 ASP A CA 1
ATOM 682 C C . ASP A 1 92 ? -11.151 2.868 -0.789 1.00 88.50 92 ASP A C 1
ATOM 684 O O . ASP A 1 92 ? -12.206 2.316 -1.100 1.00 88.50 92 ASP A O 1
ATOM 688 N N . VAL A 1 93 ? -10.001 2.195 -0.782 1.00 91.62 93 VAL A N 1
ATOM 689 C CA . VAL A 1 93 ? -9.873 0.802 -1.242 1.00 91.62 93 VAL A CA 1
ATOM 690 C C . VAL A 1 93 ? -9.899 -0.219 -0.099 1.00 91.62 93 VAL A C 1
ATOM 692 O O . VAL A 1 93 ? -10.093 -1.416 -0.344 1.00 91.62 93 VAL A O 1
ATOM 695 N N . ALA A 1 94 ? -9.713 0.231 1.146 1.00 94.38 94 ALA A N 1
ATOM 696 C CA . ALA A 1 94 ? -9.620 -0.624 2.322 1.00 94.38 94 ALA A CA 1
ATOM 697 C C . ALA A 1 94 ? -10.954 -1.307 2.667 1.00 94.38 94 ALA A C 1
ATOM 699 O O . ALA A 1 94 ? -11.998 -0.676 2.823 1.00 94.38 94 ALA A O 1
ATOM 700 N N . ASN A 1 95 ? -10.907 -2.625 2.886 1.00 96.25 95 ASN A N 1
ATOM 701 C CA . ASN A 1 95 ? -12.063 -3.379 3.382 1.00 96.25 95 ASN A CA 1
ATOM 702 C C . ASN A 1 95 ? -12.278 -3.210 4.892 1.00 96.25 95 ASN A C 1
ATOM 704 O O . ASN A 1 95 ? -13.406 -3.306 5.375 1.00 96.25 95 ASN A O 1
ATOM 708 N N . THR A 1 96 ? -11.201 -2.994 5.646 1.00 97.19 96 THR A N 1
ATOM 709 C CA . THR A 1 96 ? -11.222 -2.877 7.106 1.00 97.19 96 THR A CA 1
ATOM 710 C C . THR A 1 96 ? -10.175 -1.866 7.539 1.00 97.19 96 THR A C 1
ATOM 712 O O . THR A 1 96 ? -9.057 -1.878 7.028 1.00 97.19 96 THR A O 1
ATOM 715 N N . VAL A 1 97 ? -10.534 -1.006 8.492 1.00 97.12 97 VAL A N 1
ATOM 716 C CA . VAL A 1 97 ? -9.631 -0.001 9.056 1.00 97.12 97 VAL A CA 1
ATOM 717 C C . VAL A 1 97 ? -9.570 -0.186 10.564 1.00 97.12 97 VAL A C 1
ATOM 719 O O . VAL A 1 97 ? -10.564 -0.006 11.267 1.00 97.12 97 VAL A O 1
ATOM 722 N N . ILE A 1 98 ? -8.385 -0.541 11.059 1.00 97.31 98 ILE A N 1
ATOM 723 C CA . ILE A 1 98 ? -8.121 -0.741 12.484 1.00 97.31 98 ILE A CA 1
ATOM 724 C C . ILE A 1 98 ? -7.272 0.423 12.978 1.00 97.31 98 ILE A C 1
ATOM 726 O O . ILE A 1 98 ? -6.160 0.642 12.505 1.00 97.31 98 ILE A O 1
ATOM 730 N N . GLN A 1 99 ? -7.788 1.155 13.958 1.00 96.31 99 GLN A N 1
ATOM 731 C CA . GLN A 1 99 ? -7.038 2.171 14.676 1.00 96.31 99 GLN A CA 1
ATOM 732 C C . GLN A 1 99 ? -6.412 1.555 15.926 1.00 96.31 99 GLN A C 1
ATOM 734 O O . GLN A 1 99 ? -7.108 0.949 16.738 1.00 96.31 99 GLN A O 1
ATOM 739 N N . MET A 1 100 ? -5.112 1.769 16.117 1.00 96.38 100 MET A N 1
ATOM 740 C CA . MET A 1 100 ? -4.451 1.503 17.393 1.00 96.38 100 MET A CA 1
ATOM 741 C C . MET A 1 100 ? -4.506 2.766 18.257 1.00 96.38 100 MET A C 1
ATOM 743 O O . MET A 1 100 ? -3.972 3.807 17.877 1.00 96.38 100 MET A O 1
ATOM 747 N N . HIS A 1 101 ? -5.153 2.689 19.417 1.00 94.75 101 HIS A N 1
ATOM 748 C CA . HIS A 1 101 ? -5.219 3.777 20.394 1.00 94.75 101 HIS A CA 1
ATOM 749 C C . HIS A 1 101 ? -4.878 3.235 21.780 1.00 94.75 101 HIS A C 1
ATOM 751 O O . HIS A 1 101 ? -5.461 2.240 22.200 1.00 94.75 101 HIS A O 1
ATOM 757 N N . ASP A 1 102 ? -3.900 3.835 22.463 1.00 96.12 102 ASP A N 1
ATOM 758 C CA . ASP A 1 102 ? -3.385 3.352 23.755 1.00 96.12 102 ASP A CA 1
ATOM 759 C C . ASP A 1 102 ? -3.072 1.841 23.760 1.00 96.12 102 ASP A C 1
ATOM 761 O O . ASP A 1 102 ? -3.370 1.115 24.707 1.00 96.12 102 ASP A O 1
ATOM 765 N N . TYR A 1 103 ? -2.463 1.364 22.666 1.00 95.31 103 TYR A N 1
ATOM 766 C CA . TYR A 1 103 ? -2.139 -0.049 22.417 1.00 95.31 103 TYR A CA 1
ATOM 767 C C . TYR A 1 103 ? -3.355 -0.990 22.347 1.00 95.31 103 TYR A C 1
ATOM 769 O O . TYR A 1 103 ? -3.211 -2.204 22.481 1.00 95.31 103 TYR A O 1
ATOM 777 N N . GLN A 1 104 ? -4.549 -0.452 22.100 1.00 96.62 104 GLN A N 1
ATOM 778 C CA . GLN A 1 104 ? -5.783 -1.208 21.903 1.00 96.62 104 GLN A CA 1
ATOM 779 C C . GLN A 1 104 ? -6.288 -1.044 20.470 1.00 96.62 104 GLN A C 1
ATOM 781 O O . GLN A 1 104 ? -6.294 0.060 19.924 1.00 96.62 104 GLN A O 1
ATOM 786 N N . ALA A 1 105 ? -6.713 -2.153 19.868 1.00 97.38 105 ALA A N 1
ATOM 787 C CA . ALA A 1 105 ? -7.285 -2.165 18.530 1.00 97.38 105 ALA A CA 1
ATOM 788 C C . ALA A 1 105 ? -8.754 -1.728 18.569 1.00 97.38 105 ALA A C 1
ATOM 790 O O . ALA A 1 105 ? -9.553 -2.263 19.341 1.00 97.38 105 ALA A O 1
ATOM 791 N N . VAL A 1 106 ? -9.109 -0.785 17.702 1.00 97.88 106 VAL A N 1
ATOM 792 C CA . VAL A 1 106 ? -10.469 -0.280 17.523 1.00 97.88 106 VAL A CA 1
ATOM 793 C C . VAL A 1 106 ? -10.820 -0.370 16.045 1.00 97.88 106 VAL A C 1
ATOM 795 O O . VAL A 1 106 ? -10.133 0.209 15.206 1.00 97.88 106 VAL A O 1
ATOM 798 N N . ASP A 1 107 ? -11.895 -1.083 15.717 1.00 97.81 107 ASP A N 1
ATOM 799 C CA . ASP A 1 107 ? -12.442 -1.071 14.361 1.00 97.81 107 ASP A CA 1
ATOM 800 C C . ASP A 1 107 ? -13.090 0.293 14.095 1.00 97.81 107 ASP A C 1
ATOM 802 O O . ASP A 1 107 ? -14.052 0.694 14.756 1.00 97.81 107 ASP A O 1
ATOM 806 N N . VAL A 1 108 ? -12.528 1.023 13.135 1.00 97.06 108 VAL A N 1
ATOM 807 C CA . VAL A 1 108 ? -12.994 2.345 12.711 1.00 97.06 108 VAL A CA 1
ATOM 808 C C . VAL A 1 108 ? -13.433 2.346 11.248 1.00 97.06 108 VAL A C 1
ATOM 810 O O . VAL A 1 108 ? -13.537 3.411 10.644 1.00 97.06 108 VAL A O 1
ATOM 813 N N . THR A 1 109 ? -13.738 1.178 10.678 1.00 96.62 109 THR A N 1
ATOM 814 C CA . THR A 1 109 ? -14.101 1.013 9.261 1.00 96.62 109 THR A CA 1
ATOM 815 C C . THR A 1 109 ? -15.264 1.919 8.850 1.00 96.62 109 THR A C 1
ATOM 817 O O . THR A 1 109 ? -15.176 2.644 7.862 1.00 96.62 109 THR A O 1
ATOM 820 N N . GLU A 1 110 ? -16.341 1.964 9.636 1.00 96.12 110 GLU A N 1
ATOM 821 C CA . GLU A 1 110 ? -17.495 2.822 9.325 1.00 96.12 110 GLU A CA 1
ATOM 822 C C . GLU A 1 110 ? -17.174 4.315 9.455 1.00 96.12 110 GLU A C 1
ATOM 824 O O . GLU A 1 110 ? -17.657 5.134 8.674 1.00 96.12 110 GLU A O 1
ATOM 829 N N . LYS A 1 111 ? -16.305 4.681 10.402 1.00 94.31 111 LYS A N 1
ATOM 830 C CA . LYS A 1 111 ? -15.836 6.061 10.550 1.00 94.31 111 LYS A CA 1
ATOM 831 C C . LYS A 1 111 ? -14.961 6.469 9.362 1.00 94.31 111 LYS A C 1
ATOM 833 O O . LYS A 1 111 ? -15.111 7.581 8.868 1.00 94.31 111 LYS A O 1
ATOM 838 N N . ALA A 1 112 ? -14.093 5.580 8.880 1.00 93.19 112 ALA A N 1
ATOM 839 C CA . ALA A 1 112 ? -13.279 5.819 7.693 1.00 93.19 112 ALA A CA 1
ATOM 840 C C . ALA A 1 112 ? -14.159 6.076 6.458 1.00 93.19 112 ALA A C 1
ATOM 842 O O . ALA A 1 112 ? -13.992 7.101 5.801 1.00 93.19 112 ALA A O 1
ATOM 843 N N . LYS A 1 113 ? -15.182 5.242 6.221 1.00 93.12 113 LYS A N 1
ATOM 844 C CA . LYS A 1 113 ? -16.164 5.452 5.139 1.00 93.12 113 LYS A CA 1
ATOM 845 C C . LYS A 1 113 ? -16.862 6.812 5.220 1.00 93.12 113 LYS A C 1
ATOM 847 O O . LYS A 1 113 ? -17.062 7.468 4.201 1.00 93.12 113 LYS A O 1
ATOM 852 N N . GLN A 1 114 ? -17.216 7.262 6.426 1.00 93.69 114 GLN A N 1
ATOM 853 C CA . GLN A 1 114 ? -17.820 8.584 6.629 1.00 93.69 114 GLN A CA 1
ATOM 854 C C . GLN A 1 114 ? -16.860 9.728 6.285 1.00 93.69 114 GLN A C 1
ATOM 856 O O . GLN A 1 114 ? -17.299 10.724 5.715 1.00 93.69 114 GLN A O 1
ATOM 861 N N . VAL A 1 115 ? -15.572 9.598 6.621 1.00 90.62 115 VAL A N 1
ATOM 862 C CA . VAL A 1 115 ? -14.548 10.607 6.301 1.00 90.62 115 VAL A CA 1
ATOM 863 C C . VAL A 1 115 ? -14.368 10.733 4.791 1.00 90.62 115 VAL A C 1
ATOM 865 O O . VAL A 1 115 ? -14.393 11.849 4.280 1.00 90.62 115 VAL A O 1
ATOM 868 N N . ILE A 1 116 ? -14.277 9.611 4.075 1.00 90.38 116 ILE A N 1
ATOM 869 C CA . ILE A 1 116 ? -14.152 9.591 2.607 1.00 90.38 116 ILE A CA 1
ATOM 870 C C . ILE A 1 116 ? -15.366 10.266 1.959 1.00 90.38 116 ILE A C 1
ATOM 872 O O . ILE A 1 116 ? -15.222 11.113 1.084 1.00 90.38 116 ILE A O 1
ATOM 876 N N . ALA A 1 117 ? -16.576 9.974 2.447 1.00 89.31 117 ALA A N 1
ATOM 877 C CA . ALA A 1 117 ? -17.794 10.606 1.941 1.00 89.31 117 ALA A CA 1
ATOM 878 C C . ALA A 1 117 ? -17.834 12.134 2.166 1.00 89.31 117 ALA A C 1
ATOM 880 O O . ALA A 1 117 ? -18.507 12.845 1.421 1.00 89.31 117 ALA A O 1
ATOM 881 N N . GLN A 1 118 ? -17.143 12.645 3.192 1.00 90.06 118 GLN A N 1
ATOM 882 C CA . GLN A 1 118 ? -17.028 14.084 3.472 1.00 90.06 118 GLN A CA 1
ATOM 883 C C . GLN A 1 118 ? -15.896 14.754 2.681 1.00 90.06 118 GLN A C 1
ATOM 885 O O . GLN A 1 118 ? -15.979 15.951 2.400 1.00 90.06 118 GLN A O 1
ATOM 890 N N . HIS A 1 119 ? -14.862 13.994 2.321 1.00 83.81 119 HIS A N 1
ATOM 891 C CA . HIS A 1 119 ? -13.654 14.464 1.648 1.00 83.81 119 HIS A CA 1
ATOM 892 C C . HIS A 1 119 ? -13.275 13.524 0.492 1.00 83.81 119 HIS A C 1
ATOM 894 O O . HIS A 1 119 ? -12.332 12.746 0.631 1.00 83.81 119 HIS A O 1
ATOM 900 N N . PRO A 1 120 ? -14.006 13.571 -0.634 1.00 75.06 120 PRO A N 1
ATOM 901 C CA . PRO A 1 120 ? -13.668 12.764 -1.798 1.00 75.06 120 PRO A CA 1
ATOM 902 C C . PRO A 1 120 ? -12.353 13.239 -2.432 1.00 75.06 120 PRO A C 1
ATOM 904 O O . PRO A 1 120 ? -12.116 14.447 -2.528 1.00 75.06 120 PRO A O 1
ATOM 907 N N .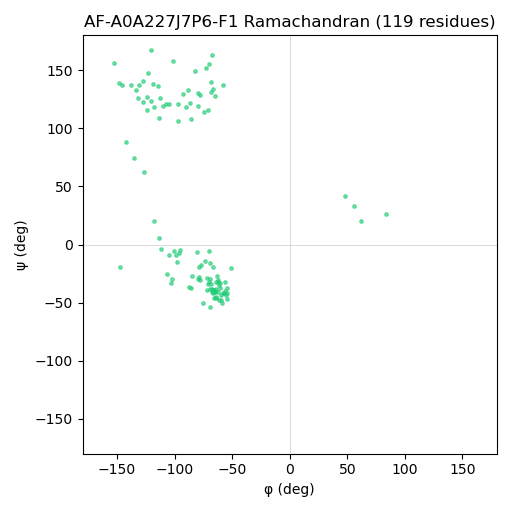 THR A 1 121 ? -11.540 12.272 -2.856 1.00 65.12 121 THR A N 1
ATOM 908 C CA . THR A 1 121 ? -10.372 12.422 -3.742 1.00 65.12 121 THR A CA 1
ATOM 909 C C . THR A 1 121 ? -10.798 12.497 -5.202 1.00 65.12 121 THR A C 1
ATOM 911 O O . THR A 1 121 ? -11.586 11.616 -5.622 1.00 65.12 121 THR A O 1
#

InterPro domains:
  IPR019195 ABC transporter, ATPase, putative [PTHR38149] (1-119)
  IPR046834 ATPase of the ABC class, C-terminal [PF09818] (1-120)

Organism: Vibrio parahaemolyticus (NCBI:txid670)

Solvent-accessible surface area (backbone atoms only — not comparable to full-atom values): 7713 Å² total; per-residue (Å²): 132,80,66,76,92,76,66,84,78,98,75,67,51,65,44,55,46,52,53,48,51,51,54,52,38,52,73,74,63,52,55,63,47,81,47,48,56,94,81,47,40,62,76,32,50,49,82,58,67,69,56,55,73,73,43,56,77,90,77,55,91,70,80,28,44,65,81,44,53,59,49,38,37,78,77,66,65,27,46,75,49,72,52,76,87,88,70,69,77,55,62,82,72,51,93,70,40,74,44,76,53,97,90,38,83,39,85,39,40,72,59,49,57,52,50,44,76,75,55,76,131

Sequence (121 aa):
GKDTADFSTQDASGSTSQAAWLQESIEAGATSLLIDEDTSATNFMIRDERMQALVAKGDEPITPLVDRIGQLRDELDISTIIVMGGSGDYLDVANTVIQMHDYQAVDVTEKAKQVIAQHPT